Protein AF-A0A1F8H8C0-F1 (afdb_monomer_lite)

pLDDT: mean 94.52, std 5.33, range [65.5, 98.44]

Secondary structure (DSSP, 8-state):
-EEEEEETTEEEEEEEESSEEEEE-TTGGGTHHHHHHS---SSSEEEEEES-SS----EEEPTT--EEEEEEES-EEE--TT-SSPEEEPTT-EEEE---SSPP------

Sequence (110 aa):
MRYRLWTNGKQIGNIIIGDGIVVATPFGSTAYYRSITDSFFEIGIGLAFNNSIEQSDHVVLDDQAIIKLEVTRGPALVYADNQKEYLELKEGQEVTIRQSIKKARWVIVK

InterPro domains:
  IPR016064 NAD kinase/diacylglycerol kinase-like domain superfamily [SSF111331] (6-109)
  IPR017437 ATP-NAD kinase, PpnK-type, C-terminal [G3DSA:2.60.200.30] (1-101)

Structure (mmCIF, N/CA/C/O backbone):
data_AF-A0A1F8H8C0-F1
#
_entry.id   AF-A0A1F8H8C0-F1
#
loop_
_atom_site.group_PDB
_atom_site.id
_atom_site.type_symbol
_atom_site.label_atom_id
_atom_site.label_alt_id
_atom_site.label_comp_id
_atom_site.label_asym_id
_atom_site.label_entity_id
_atom_site.label_seq_id
_atom_site.pdbx_PDB_ins_code
_atom_site.Cartn_x
_atom_site.Cartn_y
_atom_site.Cartn_z
_atom_site.occupancy
_atom_site.B_iso_or_equiv
_atom_site.auth_seq_id
_atom_site.auth_comp_id
_atom_site.auth_asym_id
_atom_site.auth_atom_id
_atom_site.pdbx_PDB_model_num
ATOM 1 N N . MET A 1 1 ? -1.667 5.163 14.509 1.00 93.25 1 MET A N 1
ATOM 2 C CA . MET A 1 1 ? -2.760 5.954 13.888 1.00 93.25 1 MET A CA 1
ATOM 3 C C . MET A 1 1 ? -4.065 5.149 13.854 1.00 93.25 1 MET A C 1
ATOM 5 O O . MET A 1 1 ? -4.049 3.968 14.193 1.00 93.25 1 MET A O 1
ATOM 9 N N . ARG A 1 2 ? -5.190 5.760 13.456 1.00 97.00 2 ARG A N 1
ATOM 10 C CA . ARG A 1 2 ? -6.414 5.031 13.067 1.00 97.00 2 ARG A CA 1
ATOM 11 C C . ARG A 1 2 ? -6.808 5.402 11.647 1.00 97.00 2 ARG A C 1
ATOM 13 O O . ARG A 1 2 ? -6.776 6.588 11.312 1.00 97.00 2 ARG A O 1
ATOM 20 N N . TYR A 1 3 ? -7.189 4.416 10.848 1.00 97.00 3 TYR A N 1
ATOM 21 C CA . TYR A 1 3 ? -7.527 4.628 9.447 1.00 97.00 3 TYR A CA 1
ATOM 22 C C . TYR A 1 3 ? -8.596 3.656 8.954 1.00 97.00 3 TYR A C 1
ATOM 24 O O . TYR A 1 3 ? -8.811 2.591 9.531 1.00 97.00 3 TYR A O 1
ATOM 32 N N . ARG A 1 4 ? -9.262 4.034 7.865 1.00 97.38 4 ARG A N 1
ATOM 33 C CA . ARG A 1 4 ? -10.080 3.132 7.052 1.00 97.38 4 ARG A CA 1
ATOM 34 C C . ARG A 1 4 ? -9.336 2.806 5.767 1.00 97.38 4 ARG A C 1
ATOM 36 O O . ARG A 1 4 ? -8.595 3.643 5.250 1.00 97.38 4 ARG A O 1
ATOM 43 N N . LEU A 1 5 ? -9.544 1.596 5.263 1.00 97.12 5 LEU A N 1
ATOM 44 C CA . LEU A 1 5 ? -8.878 1.091 4.071 1.00 97.12 5 LEU A CA 1
ATOM 45 C C . LEU A 1 5 ? -9.907 0.512 3.105 1.00 97.12 5 LEU A C 1
ATOM 47 O O . LEU A 1 5 ? -10.790 -0.238 3.513 1.00 97.12 5 LEU A O 1
ATOM 51 N N . TRP A 1 6 ? -9.771 0.827 1.821 1.00 97.88 6 TRP A N 1
ATOM 52 C CA . TRP A 1 6 ? -10.573 0.244 0.753 1.00 97.88 6 TRP A CA 1
ATOM 53 C C . TRP A 1 6 ? -9.677 -0.326 -0.332 1.00 97.88 6 TRP A C 1
ATOM 55 O O . TRP A 1 6 ? -8.669 0.281 -0.695 1.00 97.88 6 TRP A O 1
ATOM 65 N N . THR A 1 7 ? -10.101 -1.447 -0.903 1.00 96.94 7 THR A N 1
ATOM 66 C CA . THR A 1 7 ? -9.542 -2.011 -2.130 1.00 96.94 7 THR A CA 1
ATOM 67 C C . THR A 1 7 ? -10.653 -2.144 -3.159 1.00 96.94 7 THR A C 1
ATOM 69 O O . THR A 1 7 ? -11.713 -2.707 -2.885 1.00 96.94 7 THR A O 1
ATOM 72 N N . ASN A 1 8 ? -10.454 -1.561 -4.343 1.00 96.94 8 ASN A N 1
ATOM 73 C CA . ASN A 1 8 ? -11.438 -1.573 -5.434 1.00 96.94 8 ASN A CA 1
ATOM 74 C C . ASN A 1 8 ? -12.847 -1.130 -4.984 1.00 96.94 8 ASN A C 1
ATOM 76 O O . ASN A 1 8 ? -13.857 -1.714 -5.366 1.00 96.94 8 ASN A O 1
ATOM 80 N N . GLY A 1 9 ? -12.909 -0.114 -4.115 1.00 96.44 9 GLY A N 1
ATOM 81 C CA . GLY A 1 9 ? -14.157 0.427 -3.563 1.00 96.44 9 GLY A CA 1
ATOM 82 C C . GLY A 1 9 ? -14.772 -0.376 -2.410 1.00 96.44 9 GLY A C 1
ATOM 83 O O . GLY A 1 9 ? -15.693 0.119 -1.763 1.00 96.44 9 GLY A O 1
ATOM 84 N N . LYS A 1 10 ? -14.259 -1.569 -2.088 1.00 96.44 10 LYS A N 1
ATOM 85 C CA . LYS A 1 10 ? -14.716 -2.374 -0.949 1.00 96.44 10 LYS A CA 1
ATOM 86 C C . LYS A 1 10 ? -13.873 -2.079 0.287 1.00 96.44 10 LYS A C 1
ATOM 88 O O . LYS A 1 10 ? -12.650 -2.159 0.233 1.00 96.44 10 LYS A O 1
ATOM 93 N N . GLN A 1 11 ? -14.522 -1.754 1.402 1.00 95.12 11 GLN A N 1
ATOM 94 C CA . GLN A 1 11 ? -13.819 -1.517 2.662 1.00 95.12 11 GLN A CA 1
ATOM 95 C C . GLN A 1 11 ? -13.248 -2.828 3.215 1.00 95.12 11 GLN A C 1
ATOM 97 O O . GLN A 1 11 ? -13.936 -3.853 3.227 1.00 95.12 11 GLN A O 1
ATOM 102 N N . ILE A 1 12 ? -12.000 -2.786 3.675 1.00 91.88 12 ILE A N 1
ATOM 103 C CA . ILE A 1 12 ? -11.360 -3.873 4.413 1.00 91.88 12 ILE A CA 1
ATOM 104 C C . ILE A 1 12 ? -11.585 -3.622 5.900 1.00 91.88 12 ILE A C 1
ATOM 106 O O . ILE A 1 12 ? -11.095 -2.634 6.443 1.00 91.88 12 ILE A O 1
ATOM 110 N N . GLY A 1 13 ? -12.315 -4.531 6.547 1.00 87.12 13 GLY A N 1
ATOM 111 C CA . GLY A 1 13 ? -12.615 -4.433 7.973 1.00 87.12 13 GLY A CA 1
ATOM 112 C C . GLY A 1 13 ? -13.344 -3.138 8.350 1.00 87.12 13 GLY A C 1
ATOM 113 O O . GLY A 1 13 ? -14.019 -2.505 7.532 1.00 87.12 13 GLY A O 1
ATOM 114 N N . ASN A 1 14 ? -13.216 -2.754 9.619 1.00 91.38 14 ASN A N 1
ATOM 115 C CA . ASN A 1 14 ? -13.773 -1.514 10.156 1.00 91.38 14 ASN A CA 1
ATOM 116 C C . ASN A 1 14 ? -12.693 -0.417 10.203 1.00 91.38 14 ASN A C 1
ATOM 118 O O . ASN A 1 14 ? -12.096 -0.074 9.186 1.00 91.38 14 ASN A O 1
ATOM 122 N N . ILE A 1 15 ? -12.465 0.167 11.379 1.00 95.12 15 ILE A N 1
ATOM 123 C CA . ILE A 1 15 ? -11.370 1.101 11.623 1.00 95.12 15 ILE A CA 1
ATOM 124 C C . ILE A 1 15 ? -10.160 0.283 12.048 1.00 95.12 15 ILE A C 1
ATOM 126 O O . ILE A 1 15 ? -10.198 -0.381 13.081 1.00 95.12 15 ILE A O 1
ATOM 130 N N . ILE A 1 16 ? -9.081 0.385 11.284 1.00 95.44 16 ILE A N 1
ATOM 131 C CA . ILE A 1 16 ? -7.823 -0.291 11.573 1.00 95.44 16 ILE A CA 1
ATOM 132 C C . ILE A 1 16 ? -6.992 0.606 12.488 1.00 95.44 16 ILE A C 1
ATOM 134 O O . ILE A 1 16 ? -6.889 1.821 12.288 1.00 95.44 16 ILE A O 1
ATOM 138 N N . ILE A 1 17 ? -6.402 0.001 13.516 1.00 95.88 17 ILE A N 1
ATOM 139 C CA . ILE A 1 17 ? -5.513 0.668 14.466 1.00 95.88 17 ILE A CA 1
ATOM 140 C C . ILE A 1 17 ? -4.129 0.049 14.317 1.00 95.88 17 ILE A C 1
ATOM 142 O O . ILE A 1 17 ? -3.982 -1.157 14.490 1.00 95.88 17 ILE A O 1
ATOM 146 N N . GLY A 1 18 ? -3.130 0.869 14.003 1.00 94.44 18 GLY A N 1
ATOM 147 C CA . GLY A 1 18 ? -1.748 0.426 13.810 1.00 94.44 18 GLY A CA 1
ATOM 148 C C . GLY A 1 18 ? -0.834 1.559 13.366 1.00 94.44 18 GLY A C 1
ATOM 149 O O . GLY A 1 18 ? -1.254 2.722 13.336 1.00 94.44 18 GLY A O 1
ATOM 150 N N . ASP A 1 19 ? 0.393 1.222 12.987 1.00 95.06 19 ASP A N 1
ATOM 151 C CA . ASP A 1 19 ? 1.396 2.185 12.517 1.00 95.06 19 ASP A CA 1
ATOM 152 C C . ASP A 1 19 ? 1.215 2.568 11.048 1.00 95.06 19 ASP A C 1
ATOM 154 O O . ASP A 1 19 ? 1.757 3.582 10.617 1.00 95.06 19 ASP A O 1
ATOM 158 N N . GLY A 1 20 ? 0.408 1.813 10.294 1.00 95.06 20 GLY A N 1
ATOM 159 C CA . GLY A 1 20 ? -0.032 2.161 8.944 1.00 95.06 20 GLY A CA 1
ATOM 160 C C . GLY A 1 20 ? -0.145 0.964 8.024 1.00 95.06 20 GLY A C 1
ATOM 161 O O . GLY A 1 20 ? -0.405 -0.152 8.472 1.00 95.06 20 GLY A O 1
ATOM 162 N N . ILE A 1 21 ? 0.060 1.218 6.736 1.00 96.75 21 ILE A N 1
ATOM 163 C CA . ILE A 1 21 ? 0.188 0.188 5.709 1.00 96.75 21 ILE A CA 1
ATOM 164 C C . ILE A 1 21 ? 1.494 0.385 4.947 1.00 96.75 21 ILE A C 1
ATOM 166 O O . ILE A 1 21 ? 1.982 1.508 4.812 1.00 96.75 21 ILE A O 1
ATOM 170 N N . VAL A 1 22 ? 2.017 -0.703 4.398 1.00 97.62 22 VAL A N 1
ATOM 171 C CA . VAL A 1 22 ? 3.055 -0.683 3.369 1.00 97.62 22 VAL A CA 1
ATOM 172 C C . VAL A 1 22 ? 2.443 -1.213 2.087 1.00 97.62 22 VAL A C 1
ATOM 174 O O . VAL A 1 22 ? 1.873 -2.303 2.070 1.00 97.62 22 VAL A O 1
ATOM 177 N N . VAL A 1 23 ? 2.567 -0.435 1.014 1.00 97.94 23 VAL A N 1
ATOM 178 C CA . VAL A 1 23 ? 2.191 -0.863 -0.333 1.00 97.94 23 VAL A CA 1
ATOM 179 C C . VAL A 1 23 ? 3.459 -1.027 -1.152 1.00 97.94 23 VAL A C 1
ATOM 181 O O . VAL A 1 23 ? 4.255 -0.096 -1.254 1.00 97.94 23 VAL A O 1
ATOM 184 N N . ALA A 1 24 ? 3.654 -2.210 -1.723 1.00 97.88 24 ALA A N 1
ATOM 185 C CA . ALA A 1 24 ? 4.864 -2.573 -2.440 1.00 97.88 24 ALA A CA 1
ATOM 186 C C . ALA A 1 24 ? 4.569 -2.957 -3.892 1.00 97.88 24 ALA A C 1
ATOM 188 O O . ALA A 1 24 ? 3.521 -3.512 -4.224 1.00 97.88 24 ALA A O 1
ATOM 189 N N . THR A 1 25 ? 5.541 -2.683 -4.759 1.00 97.12 25 THR A N 1
ATOM 190 C CA . THR A 1 25 ? 5.656 -3.311 -6.083 1.00 97.12 25 THR A CA 1
ATOM 191 C C . THR A 1 25 ? 6.382 -4.655 -5.947 1.00 97.12 25 THR A C 1
ATOM 193 O O . THR A 1 25 ? 7.011 -4.874 -4.909 1.00 97.12 25 THR A O 1
ATOM 196 N N . PRO A 1 26 ? 6.403 -5.525 -6.975 1.00 96.94 26 PRO A N 1
ATOM 197 C CA . PRO A 1 26 ? 7.224 -6.738 -6.932 1.00 96.94 26 PRO A CA 1
ATOM 198 C C . PRO A 1 26 ? 8.695 -6.450 -6.605 1.00 96.94 26 PRO A C 1
ATOM 200 O O . PRO A 1 26 ? 9.293 -7.141 -5.788 1.00 96.94 26 PRO A O 1
ATOM 203 N N . PHE A 1 27 ? 9.255 -5.360 -7.145 1.00 95.88 27 PHE A N 1
ATOM 204 C CA . PHE A 1 27 ? 10.614 -4.921 -6.815 1.00 95.88 27 PHE A CA 1
ATOM 205 C C . PHE A 1 27 ? 10.765 -4.497 -5.345 1.00 95.88 27 PHE A C 1
ATOM 207 O O . PHE A 1 27 ? 11.737 -4.859 -4.693 1.00 95.88 27 PHE A O 1
ATOM 214 N N . GLY A 1 28 ? 9.793 -3.758 -4.804 1.00 96.75 28 GLY A N 1
ATOM 215 C CA . GLY A 1 28 ? 9.797 -3.336 -3.398 1.00 96.75 28 GLY A CA 1
ATOM 216 C C . GLY A 1 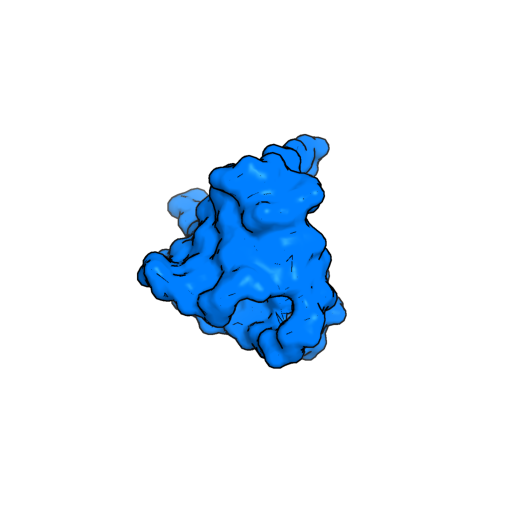28 ? 9.425 -4.447 -2.408 1.00 96.75 28 GLY A C 1
ATOM 217 O O . GLY A 1 28 ? 9.601 -4.272 -1.202 1.00 96.75 28 GLY A O 1
ATOM 218 N N . SER A 1 29 ? 8.916 -5.588 -2.887 1.00 97.75 29 SER A N 1
ATOM 219 C CA . SER A 1 29 ? 8.425 -6.681 -2.039 1.00 97.75 29 SER A CA 1
ATOM 220 C C . SER A 1 29 ? 9.527 -7.292 -1.174 1.00 97.75 29 SER A C 1
ATOM 222 O O . SER A 1 29 ? 9.265 -7.706 -0.052 1.00 97.75 29 SER A O 1
ATOM 224 N N . THR A 1 30 ? 10.780 -7.258 -1.633 1.00 97.12 30 THR A N 1
ATOM 225 C CA . THR A 1 30 ? 11.938 -7.770 -0.889 1.00 97.12 30 THR A CA 1
ATOM 226 C C . THR A 1 30 ? 12.489 -6.793 0.154 1.00 97.12 30 THR A C 1
ATOM 228 O O . THR A 1 30 ? 13.428 -7.148 0.864 1.00 97.12 30 THR A O 1
ATOM 231 N N . ALA A 1 31 ? 11.957 -5.568 0.226 1.00 96.25 31 ALA A N 1
ATOM 232 C CA . ALA A 1 31 ? 12.389 -4.521 1.150 1.00 96.25 31 ALA A CA 1
ATOM 233 C C . ALA A 1 31 ? 11.511 -4.503 2.418 1.00 96.25 31 ALA A C 1
ATOM 235 O O . ALA A 1 31 ? 11.315 -5.536 3.056 1.00 96.25 31 ALA A O 1
ATOM 236 N N . TYR A 1 32 ? 10.972 -3.341 2.804 1.00 96.56 32 TYR A N 1
ATOM 237 C CA . TYR A 1 32 ? 10.227 -3.187 4.060 1.00 96.56 32 TYR A CA 1
ATOM 238 C C . TYR A 1 32 ? 8.971 -4.074 4.132 1.00 96.56 32 TYR A C 1
ATOM 240 O O . TYR A 1 32 ? 8.620 -4.578 5.197 1.00 96.56 32 TYR A O 1
ATOM 248 N N . TYR A 1 33 ? 8.353 -4.368 2.986 1.00 97.38 33 TYR A N 1
ATOM 249 C CA . TYR A 1 33 ? 7.267 -5.344 2.896 1.00 97.38 33 TYR A CA 1
ATOM 250 C C . TYR A 1 33 ? 7.667 -6.714 3.465 1.00 97.38 33 TYR A C 1
ATOM 252 O O . TYR A 1 33 ? 6.957 -7.260 4.309 1.00 97.38 33 TYR A O 1
ATOM 260 N N . ARG A 1 34 ? 8.837 -7.238 3.083 1.00 97.00 34 ARG A N 1
ATOM 261 C CA . ARG A 1 34 ? 9.345 -8.517 3.589 1.00 97.00 34 ARG A CA 1
ATOM 262 C C . ARG A 1 34 ? 9.597 -8.489 5.091 1.00 97.00 34 ARG A C 1
ATOM 264 O O . ARG A 1 34 ? 9.333 -9.477 5.753 1.00 97.00 34 ARG A O 1
ATOM 271 N N . SER A 1 35 ? 10.055 -7.372 5.658 1.00 95.88 35 SER A N 1
ATOM 272 C CA . SER A 1 35 ? 10.249 -7.302 7.117 1.00 95.88 35 SER A CA 1
ATOM 273 C C . SER A 1 35 ? 8.949 -7.353 7.924 1.00 95.88 35 SER A C 1
ATOM 275 O O . SER A 1 35 ? 8.993 -7.709 9.095 1.00 95.88 35 SER A O 1
ATOM 277 N N . ILE A 1 36 ? 7.811 -7.005 7.314 1.00 94.94 36 ILE A N 1
ATOM 278 C CA . ILE A 1 36 ? 6.491 -7.085 7.958 1.00 94.94 36 ILE A CA 1
ATOM 279 C C . ILE A 1 36 ? 5.863 -8.466 7.738 1.00 94.94 36 ILE A C 1
ATOM 281 O O . ILE A 1 36 ? 5.194 -8.988 8.622 1.00 94.94 36 ILE A O 1
ATOM 285 N N . THR A 1 37 ? 6.059 -9.044 6.553 1.00 95.12 37 THR A N 1
ATOM 286 C CA . THR A 1 37 ? 5.297 -10.215 6.079 1.00 95.12 37 THR A CA 1
ATOM 287 C C . THR A 1 37 ? 6.086 -11.520 6.062 1.00 95.12 37 THR A C 1
ATOM 289 O O . THR A 1 37 ? 5.497 -12.578 5.878 1.00 95.12 37 THR A O 1
ATOM 292 N N . ASP A 1 38 ? 7.413 -11.442 6.180 1.00 95.12 38 ASP A N 1
ATOM 293 C CA . ASP A 1 38 ? 8.372 -12.517 5.887 1.00 95.12 38 ASP A CA 1
ATOM 294 C C . ASP A 1 38 ? 8.202 -13.147 4.486 1.00 95.12 38 ASP A C 1
ATOM 296 O O . ASP A 1 38 ? 8.626 -14.268 4.214 1.00 95.12 38 ASP A O 1
ATOM 300 N N . SER A 1 39 ? 7.585 -12.405 3.561 1.00 95.12 39 SER A N 1
ATOM 301 C CA . SER A 1 39 ? 7.181 -12.880 2.239 1.00 95.12 39 SER A CA 1
ATOM 302 C C . SER A 1 39 ? 7.571 -11.890 1.136 1.00 95.12 39 SER A C 1
ATOM 304 O O . SER A 1 39 ? 7.937 -10.739 1.389 1.00 95.12 39 SER A O 1
ATOM 306 N N . PHE A 1 40 ? 7.520 -12.352 -0.112 1.00 97.25 40 PHE A N 1
ATOM 307 C CA . PHE A 1 40 ? 7.702 -11.548 -1.319 1.00 97.25 40 PHE A CA 1
ATOM 308 C C . PHE A 1 40 ? 6.789 -12.068 -2.437 1.00 97.25 40 PHE A C 1
ATOM 310 O O . PHE A 1 40 ? 6.248 -13.169 -2.350 1.00 97.25 40 PHE A O 1
ATOM 317 N N . PHE A 1 41 ? 6.609 -11.278 -3.496 1.00 97.56 41 PHE A N 1
ATOM 318 C CA . PHE A 1 41 ? 5.737 -11.639 -4.616 1.00 97.56 41 PHE A CA 1
ATOM 319 C C . PHE A 1 41 ? 6.286 -11.116 -5.945 1.00 97.56 41 PHE A C 1
ATOM 321 O O . PHE A 1 41 ? 7.019 -10.128 -5.991 1.00 97.56 41 PHE A O 1
ATOM 328 N N . GLU A 1 42 ? 5.904 -11.774 -7.041 1.00 97.06 42 GLU A N 1
ATOM 329 C CA . GLU A 1 42 ? 6.417 -11.470 -8.385 1.00 97.06 42 GLU A CA 1
ATOM 330 C C . GLU A 1 42 ? 5.416 -10.705 -9.266 1.00 97.06 42 GLU A C 1
ATOM 332 O O . GLU A 1 42 ? 5.820 -10.006 -10.196 1.00 97.06 42 GLU A O 1
ATOM 337 N N . ILE A 1 43 ? 4.113 -10.799 -8.977 1.00 96.00 43 ILE A N 1
ATOM 338 C CA . ILE A 1 43 ? 3.032 -10.199 -9.775 1.00 96.00 43 ILE A CA 1
ATOM 339 C C . ILE A 1 43 ? 2.026 -9.516 -8.843 1.00 96.00 43 ILE A C 1
ATOM 341 O O . ILE A 1 43 ? 1.712 -10.047 -7.780 1.00 96.00 43 ILE A O 1
ATOM 345 N N . GLY A 1 44 ? 1.510 -8.355 -9.258 1.00 96.50 44 GLY A N 1
ATOM 346 C CA . GLY A 1 44 ? 0.471 -7.615 -8.538 1.00 96.50 44 GLY A CA 1
ATOM 347 C C . GLY A 1 44 ? 0.998 -6.460 -7.685 1.00 96.50 44 GLY A C 1
ATOM 348 O O . GLY A 1 44 ? 2.082 -5.922 -7.933 1.00 96.50 44 GLY A O 1
ATOM 349 N N . ILE A 1 45 ? 0.203 -6.063 -6.690 1.00 97.81 45 ILE A N 1
ATOM 350 C CA . ILE A 1 45 ? 0.525 -5.027 -5.699 1.00 97.81 45 ILE A CA 1
ATOM 351 C C . ILE A 1 45 ? 0.398 -5.632 -4.301 1.00 97.81 45 ILE A C 1
ATOM 353 O O . ILE A 1 45 ? -0.671 -6.098 -3.912 1.00 97.81 45 ILE A O 1
ATOM 357 N N . GLY A 1 46 ? 1.478 -5.597 -3.526 1.00 97.62 46 GLY A N 1
ATOM 358 C CA . GLY A 1 46 ? 1.481 -6.084 -2.150 1.00 97.62 46 GLY A CA 1
ATOM 359 C C . GLY A 1 46 ? 0.961 -5.022 -1.193 1.00 97.62 46 GLY A C 1
ATOM 360 O O . GLY A 1 46 ? 1.407 -3.881 -1.245 1.00 97.62 46 GLY A O 1
ATOM 361 N N . LEU A 1 47 ? 0.059 -5.405 -0.296 1.00 97.31 47 LEU A N 1
ATOM 362 C CA . LEU A 1 47 ? -0.467 -4.599 0.800 1.00 97.31 47 LEU A CA 1
ATOM 363 C C . LEU A 1 47 ? -0.178 -5.321 2.122 1.00 97.31 47 LEU A C 1
ATOM 365 O O . LEU A 1 47 ? -0.642 -6.439 2.329 1.00 97.31 47 LEU A O 1
ATOM 369 N N . ALA A 1 48 ? 0.579 -4.687 3.010 1.00 96.81 48 ALA A N 1
ATOM 370 C CA . ALA A 1 48 ? 0.898 -5.205 4.337 1.00 96.81 48 ALA A CA 1
ATOM 371 C C . ALA A 1 48 ? 0.457 -4.220 5.424 1.00 96.81 48 ALA A C 1
ATOM 373 O O . ALA A 1 48 ? 0.580 -3.005 5.256 1.00 96.81 48 ALA A O 1
ATOM 374 N N . PHE A 1 49 ? -0.031 -4.743 6.547 1.00 95.62 49 PHE A N 1
ATOM 375 C CA . PHE A 1 49 ? -0.445 -3.947 7.700 1.00 95.62 49 PHE A CA 1
ATOM 376 C C . PHE A 1 49 ? 0.738 -3.775 8.651 1.00 95.62 49 PHE A C 1
ATOM 378 O O . PHE A 1 49 ? 1.284 -4.749 9.159 1.00 95.62 49 PHE A O 1
ATOM 385 N N . ASN A 1 50 ? 1.159 -2.532 8.881 1.00 95.31 50 ASN A N 1
ATOM 386 C CA . ASN A 1 50 ? 2.303 -2.241 9.737 1.00 95.31 50 ASN A CA 1
ATOM 387 C C . ASN A 1 50 ? 1.848 -2.121 11.198 1.00 95.31 50 ASN A C 1
ATOM 389 O O . ASN A 1 50 ? 1.123 -1.179 11.535 1.00 95.31 50 ASN A O 1
ATOM 393 N N . ASN A 1 51 ? 2.257 -3.077 12.040 1.00 93.88 51 ASN A N 1
ATOM 394 C CA . ASN A 1 51 ? 1.949 -3.140 13.475 1.00 93.88 51 ASN A CA 1
ATOM 395 C C . ASN A 1 51 ? 0.462 -2.888 13.794 1.00 93.88 51 ASN A C 1
ATOM 397 O O . ASN A 1 51 ? 0.126 -2.094 14.677 1.00 93.88 51 ASN A O 1
ATOM 401 N N . SER A 1 52 ? -0.453 -3.510 13.043 1.00 92.88 52 SER A N 1
ATOM 402 C CA . SER A 1 52 ? -1.881 -3.432 13.353 1.00 92.88 52 SER A CA 1
ATOM 403 C C . SER A 1 52 ? -2.221 -4.245 14.604 1.00 92.88 52 SER A C 1
ATOM 405 O O . SER A 1 52 ? -1.691 -5.331 14.813 1.00 92.88 52 SER A O 1
ATOM 407 N N . ILE A 1 53 ? -3.130 -3.721 15.435 1.00 91.06 53 ILE A N 1
ATOM 408 C CA . ILE A 1 53 ? -3.637 -4.426 16.627 1.00 91.06 53 ILE A CA 1
ATOM 409 C C . ILE A 1 53 ? -4.391 -5.692 16.212 1.00 91.06 53 ILE A C 1
ATOM 411 O O . ILE A 1 53 ? -4.254 -6.740 16.836 1.00 91.06 53 ILE A O 1
ATOM 415 N N . GLU A 1 54 ? -5.201 -5.589 15.160 1.00 82.81 54 GLU A N 1
ATOM 416 C CA . GLU A 1 54 ? -5.838 -6.753 14.559 1.00 82.81 54 GLU A CA 1
ATOM 417 C C . GLU A 1 54 ? -4.792 -7.518 13.749 1.00 82.81 54 GLU A C 1
ATOM 419 O O . GLU A 1 54 ? -4.107 -6.935 12.902 1.00 82.81 54 GLU A O 1
ATOM 424 N N . GLN A 1 55 ? -4.674 -8.820 14.010 1.00 65.50 55 GLN A N 1
ATOM 425 C CA . GLN A 1 55 ? -3.779 -9.705 13.275 1.00 65.50 55 GLN A CA 1
ATOM 426 C C . GLN A 1 55 ? -4.369 -9.923 11.876 1.00 65.50 55 GLN A C 1
ATOM 428 O O . GLN A 1 55 ? -5.192 -10.807 11.654 1.00 65.50 55 GLN A O 1
ATOM 433 N N . SER A 1 56 ? -4.014 -9.034 10.954 1.00 70.62 56 SER A N 1
ATOM 434 C CA . SER A 1 56 ? -4.381 -9.120 9.545 1.00 70.62 56 SER A CA 1
ATOM 435 C C . SER A 1 56 ? -3.154 -9.563 8.771 1.00 70.62 56 SER A C 1
ATOM 437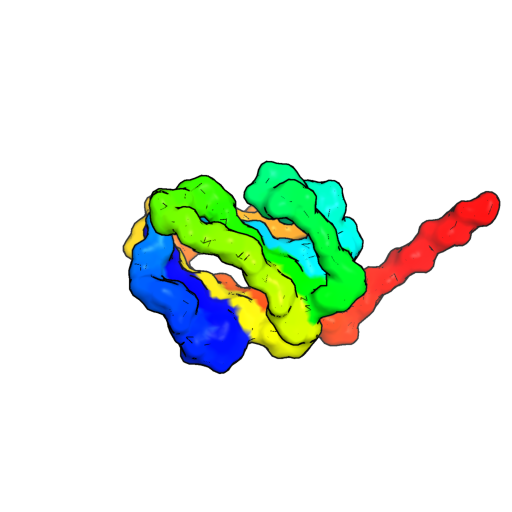 O O . SER A 1 56 ? -2.108 -8.919 8.855 1.00 70.62 56 SER A O 1
ATOM 439 N N . ASP A 1 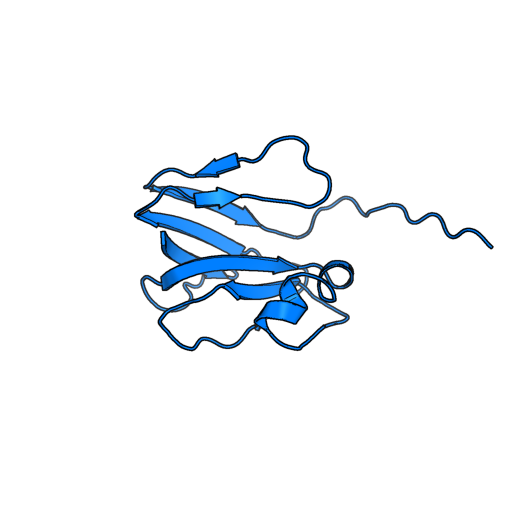57 ? -3.279 -10.666 8.040 1.00 78.75 57 ASP A N 1
ATOM 440 C CA . ASP A 1 57 ? -2.223 -11.089 7.129 1.00 78.75 57 ASP A CA 1
ATOM 441 C C . ASP A 1 57 ? -2.080 -10.083 5.972 1.00 78.75 57 ASP A C 1
ATOM 443 O O . ASP A 1 57 ? -2.943 -9.230 5.731 1.00 78.75 57 ASP A O 1
ATOM 447 N N . HIS A 1 58 ? -0.970 -10.169 5.254 1.00 92.69 58 HIS A N 1
ATOM 448 C CA . HIS A 1 58 ? -0.746 -9.403 4.041 1.00 92.69 58 HIS A CA 1
ATOM 449 C C . HIS A 1 58 ? -1.615 -9.893 2.884 1.00 92.69 58 HIS A C 1
ATOM 451 O O . HIS A 1 58 ? -2.079 -11.030 2.845 1.00 92.69 58 HIS A O 1
ATOM 457 N N . VAL A 1 59 ? -1.822 -9.019 1.902 1.00 94.62 59 VAL A N 1
ATOM 458 C CA . VAL A 1 59 ? -2.603 -9.322 0.702 1.00 94.62 59 VAL A CA 1
ATOM 459 C C . VAL A 1 59 ? -1.788 -8.964 -0.532 1.00 94.62 59 VAL A C 1
ATOM 461 O O . VAL A 1 59 ? -1.166 -7.904 -0.586 1.00 94.62 59 VAL A O 1
ATOM 464 N N . VAL A 1 60 ? -1.815 -9.830 -1.544 1.00 97.19 60 VAL A N 1
ATOM 465 C CA . VAL A 1 60 ? -1.337 -9.509 -2.893 1.00 97.19 60 VAL A CA 1
ATOM 466 C C . VAL A 1 60 ? -2.559 -9.268 -3.772 1.00 97.19 60 VAL A C 1
ATOM 468 O O . VAL A 1 60 ? -3.409 -10.142 -3.933 1.00 97.19 60 VAL A O 1
ATOM 471 N N . LEU A 1 61 ? -2.680 -8.045 -4.276 1.00 96.94 61 LEU A N 1
ATOM 472 C CA . LEU A 1 61 ? -3.791 -7.581 -5.098 1.00 96.94 61 LEU A CA 1
ATOM 473 C C . LEU A 1 61 ? -3.420 -7.628 -6.583 1.00 96.94 61 LEU A C 1
ATOM 475 O O . LEU A 1 61 ? -2.242 -7.620 -6.942 1.00 96.94 61 LEU A O 1
ATOM 479 N N . ASP A 1 62 ? -4.442 -7.611 -7.437 1.00 96.56 62 ASP A N 1
ATOM 480 C CA . ASP A 1 62 ? -4.284 -7.413 -8.880 1.00 96.56 62 ASP A CA 1
ATOM 481 C C . ASP A 1 62 ? -3.526 -6.109 -9.197 1.00 96.56 62 ASP A C 1
ATOM 483 O O . ASP A 1 62 ? -3.572 -5.143 -8.429 1.00 96.56 62 ASP A O 1
ATOM 487 N N . ASP A 1 63 ? -2.819 -6.064 -10.326 1.00 94.31 63 ASP A N 1
ATOM 488 C CA . ASP A 1 63 ? -1.980 -4.916 -10.669 1.00 94.31 63 ASP A CA 1
ATOM 489 C C . ASP A 1 63 ? -2.780 -3.644 -11.007 1.00 94.31 63 ASP A C 1
ATOM 491 O O . ASP A 1 63 ? -2.248 -2.540 -10.879 1.00 94.31 63 ASP A O 1
ATOM 495 N N . GLN A 1 64 ? -4.070 -3.774 -11.333 1.00 95.69 64 GLN A N 1
ATOM 496 C CA . GLN A 1 64 ? -4.998 -2.656 -11.517 1.00 95.69 64 GLN A CA 1
ATOM 497 C C . GLN A 1 64 ? -5.721 -2.252 -10.228 1.00 95.69 64 GLN A C 1
ATOM 499 O O . GLN A 1 64 ? -6.604 -1.389 -10.261 1.00 95.69 64 GLN A O 1
ATOM 504 N N . ALA A 1 65 ? -5.375 -2.850 -9.084 1.00 97.19 65 ALA A N 1
ATOM 505 C CA . ALA A 1 65 ? -6.048 -2.549 -7.833 1.00 97.19 65 ALA A CA 1
ATOM 506 C C . ALA A 1 65 ? -5.881 -1.079 -7.419 1.00 97.19 65 ALA A C 1
ATOM 508 O O . ALA A 1 65 ? -4.801 -0.485 -7.494 1.00 97.19 65 ALA A O 1
ATOM 509 N N . ILE A 1 66 ? -6.978 -0.506 -6.926 1.00 98.25 66 ILE A N 1
ATOM 510 C CA . ILE A 1 66 ? -7.015 0.829 -6.331 1.00 98.25 66 ILE A CA 1
ATOM 511 C C . ILE A 1 66 ? -7.108 0.665 -4.822 1.00 98.25 66 ILE A C 1
ATOM 513 O O . ILE A 1 66 ? -8.106 0.155 -4.306 1.00 98.25 66 ILE A O 1
ATOM 517 N N . ILE A 1 67 ? -6.078 1.125 -4.122 1.00 98.38 67 ILE A N 1
ATOM 518 C CA . ILE A 1 67 ? -6.007 1.129 -2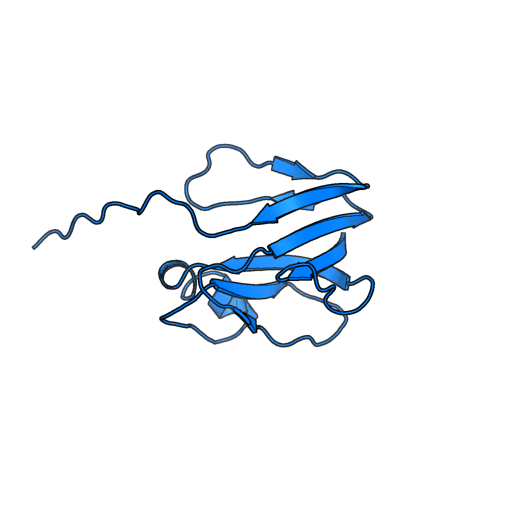.664 1.00 98.38 67 ILE A CA 1
ATOM 519 C C . ILE A 1 67 ? -6.282 2.554 -2.197 1.00 98.38 67 ILE A C 1
ATOM 521 O O . ILE A 1 67 ? -5.597 3.488 -2.612 1.00 98.38 67 ILE A O 1
ATOM 525 N N . LYS A 1 68 ? -7.275 2.734 -1.331 1.00 98.44 68 LYS A N 1
ATOM 526 C CA . LYS A 1 68 ? -7.590 4.029 -0.722 1.00 98.44 68 LYS A CA 1
ATOM 527 C C . LYS A 1 68 ? -7.463 3.931 0.785 1.00 98.44 68 LYS A C 1
ATOM 529 O O . LYS A 1 68 ? -8.014 3.005 1.371 1.00 98.44 68 LYS A O 1
ATOM 534 N N . LEU A 1 69 ? -6.789 4.893 1.402 1.00 97.69 69 LEU A N 1
ATOM 535 C CA . LEU A 1 69 ? -6.677 5.016 2.851 1.00 97.69 69 LEU A CA 1
ATOM 536 C C . LEU A 1 69 ? -7.203 6.381 3.287 1.00 97.69 69 LEU A C 1
ATOM 538 O O . LEU A 1 69 ? -6.845 7.391 2.690 1.00 97.69 69 LEU A O 1
ATOM 542 N N . GLU A 1 70 ? -8.015 6.406 4.340 1.00 98.06 70 GLU A N 1
ATOM 543 C CA . GLU A 1 70 ? -8.483 7.628 5.005 1.00 98.06 70 GLU A CA 1
ATOM 544 C C . GLU A 1 70 ? -7.969 7.652 6.445 1.00 98.06 70 GLU A C 1
ATOM 546 O O . GLU A 1 70 ? -8.179 6.695 7.197 1.00 98.06 70 GLU A O 1
ATOM 551 N N . VAL A 1 71 ? -7.335 8.750 6.855 1.00 98.06 71 VAL A N 1
ATOM 552 C CA . VAL A 1 71 ? -6.877 8.931 8.237 1.00 98.06 71 VAL A CA 1
ATOM 553 C C . VAL A 1 71 ? -8.053 9.359 9.108 1.00 98.06 71 VAL A C 1
ATOM 555 O O . VAL A 1 71 ? -8.519 10.490 9.029 1.00 98.06 71 VAL A O 1
ATOM 558 N N . THR A 1 72 ? -8.507 8.484 10.002 1.00 97.69 72 THR A N 1
ATOM 559 C CA . THR A 1 72 ? -9.585 8.811 10.951 1.00 97.69 72 THR A CA 1
ATOM 560 C C . THR A 1 72 ? -9.057 9.359 12.277 1.00 97.69 72 THR A C 1
ATOM 562 O O . THR A 1 72 ? -9.811 9.964 13.029 1.00 97.69 72 THR A O 1
ATOM 565 N N . ARG A 1 73 ? -7.785 9.092 12.609 1.00 97.25 73 ARG A N 1
ATOM 566 C CA . ARG A 1 73 ? -7.071 9.686 13.752 1.00 97.25 73 ARG A CA 1
ATOM 567 C C . ARG A 1 73 ? -5.569 9.712 13.473 1.00 97.25 73 ARG A C 1
ATOM 569 O O . ARG A 1 73 ? -4.970 8.644 13.303 1.00 97.25 73 ARG A O 1
ATOM 576 N N . GLY A 1 74 ? -4.987 10.904 13.426 1.00 90.06 74 GLY A N 1
ATOM 577 C CA . GLY A 1 74 ? -3.690 11.171 12.797 1.00 90.06 74 GLY A CA 1
ATOM 578 C C . GLY A 1 74 ? -2.679 11.907 13.688 1.00 90.06 74 GLY A C 1
ATOM 579 O O . GLY A 1 74 ? -2.860 11.932 14.909 1.00 90.06 74 GLY A O 1
ATOM 580 N N . PRO A 1 75 ? -1.620 12.491 13.082 1.00 94.75 75 PRO A N 1
ATOM 581 C CA . PRO A 1 75 ? -1.335 12.526 11.635 1.00 94.75 75 PRO A CA 1
ATOM 582 C C . PRO A 1 75 ? -0.768 11.201 11.091 1.00 94.75 75 PRO A C 1
ATOM 584 O O . PRO A 1 75 ? -0.358 10.326 11.856 1.00 94.75 75 PRO A O 1
ATOM 587 N N . ALA A 1 76 ? -0.747 11.059 9.764 1.00 96.75 76 ALA A N 1
ATOM 588 C CA . ALA A 1 76 ? -0.011 10.007 9.066 1.00 96.75 76 ALA A CA 1
ATOM 589 C C . ALA A 1 76 ? 0.992 10.627 8.087 1.00 96.75 76 ALA A C 1
ATOM 591 O O . ALA A 1 76 ? 0.704 11.638 7.454 1.00 96.75 76 ALA A O 1
ATOM 592 N N . LEU A 1 77 ? 2.162 10.010 7.951 1.00 96.94 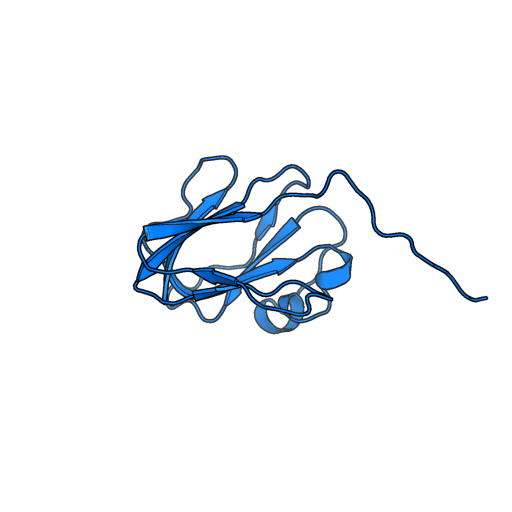77 LEU A N 1
ATOM 593 C CA . LEU A 1 77 ? 3.194 10.440 7.012 1.00 96.94 77 LEU A CA 1
ATOM 594 C C . LEU A 1 77 ? 3.279 9.428 5.872 1.00 96.94 77 LEU A C 1
ATOM 596 O O . LEU A 1 77 ? 3.373 8.224 6.112 1.00 96.94 77 LEU A O 1
ATOM 600 N N . VAL A 1 78 ? 3.231 9.912 4.635 1.00 96.88 78 VAL A N 1
ATOM 601 C CA . VAL A 1 78 ? 3.294 9.080 3.433 1.00 96.88 78 VAL A CA 1
ATOM 602 C C . VAL A 1 78 ? 4.692 9.153 2.845 1.00 96.88 78 VAL A C 1
ATOM 604 O O . VAL A 1 78 ? 5.197 10.236 2.519 1.00 96.88 78 VAL A O 1
ATOM 607 N N . TYR A 1 79 ? 5.284 7.970 2.678 1.00 96.62 79 TYR A N 1
ATOM 608 C CA . TYR A 1 79 ? 6.577 7.797 2.040 1.00 96.62 79 TYR A CA 1
ATOM 609 C C . TYR A 1 79 ? 6.499 6.954 0.771 1.00 96.62 79 TYR A C 1
ATOM 611 O O . TYR A 1 79 ? 5.794 5.949 0.727 1.00 96.62 79 TYR A O 1
ATOM 619 N N . ALA A 1 80 ? 7.241 7.374 -0.250 1.00 95.38 80 ALA A N 1
ATOM 620 C CA . ALA A 1 80 ? 7.483 6.645 -1.485 1.00 95.38 80 ALA A CA 1
ATOM 621 C C . ALA A 1 80 ? 8.983 6.650 -1.810 1.00 95.38 80 ALA A C 1
ATOM 623 O O . ALA A 1 80 ? 9.699 7.607 -1.502 1.00 95.38 80 ALA A O 1
ATOM 624 N N . ASP A 1 81 ? 9.461 5.587 -2.453 1.00 93.00 81 ASP A N 1
ATOM 625 C CA . ASP A 1 81 ? 10.871 5.465 -2.819 1.00 93.00 81 ASP A CA 1
ATOM 626 C C . ASP A 1 81 ? 11.325 6.626 -3.715 1.00 93.00 81 ASP A C 1
ATOM 628 O O . ASP A 1 81 ? 10.622 7.044 -4.638 1.00 93.00 81 ASP A O 1
ATOM 632 N N . ASN A 1 82 ? 12.541 7.120 -3.467 1.00 88.44 82 ASN A N 1
ATOM 633 C CA . ASN A 1 82 ? 13.168 8.229 -4.199 1.00 88.44 82 ASN A CA 1
ATOM 634 C C . ASN A 1 82 ? 12.412 9.571 -4.143 1.00 88.44 82 ASN A C 1
ATOM 636 O O . ASN A 1 82 ? 12.659 10.449 -4.974 1.00 88.44 82 ASN A O 1
ATOM 640 N N . GLN A 1 83 ? 11.522 9.772 -3.169 1.00 91.50 83 GLN A N 1
ATOM 641 C CA . GLN A 1 83 ? 10.939 11.088 -2.916 1.00 91.50 83 GLN A CA 1
ATOM 642 C C . GLN A 1 83 ? 11.878 11.951 -2.053 1.00 91.50 83 GLN A C 1
ATOM 644 O O . GLN A 1 83 ? 12.516 11.455 -1.126 1.00 91.50 83 GLN A O 1
ATOM 649 N N . LYS A 1 84 ? 11.949 13.258 -2.331 1.00 90.69 84 LYS A N 1
ATOM 650 C CA . LYS A 1 84 ? 12.711 14.208 -1.495 1.00 90.69 84 LYS A CA 1
ATOM 651 C C . LYS A 1 84 ? 11.956 14.626 -0.238 1.00 90.69 84 LYS A C 1
ATOM 653 O O . LYS A 1 84 ? 12.560 14.807 0.811 1.00 90.69 84 LYS A O 1
ATOM 658 N N . GLU A 1 85 ? 10.649 14.795 -0.373 1.00 94.75 85 GLU A N 1
ATOM 659 C CA . GLU A 1 85 ? 9.759 15.280 0.676 1.00 94.75 85 GLU A CA 1
ATOM 660 C C . GLU A 1 85 ? 8.664 14.248 0.914 1.00 94.75 85 GLU A C 1
ATOM 662 O O . GLU A 1 85 ? 8.269 13.530 -0.005 1.00 94.75 85 GLU A O 1
ATOM 667 N N . TYR A 1 86 ? 8.196 14.166 2.154 1.00 94.88 86 TYR A N 1
ATOM 668 C CA . TYR A 1 86 ? 7.050 13.348 2.520 1.00 94.88 86 TYR A CA 1
ATOM 669 C C . TYR A 1 86 ? 5.764 14.162 2.461 1.00 94.88 86 TYR A C 1
ATOM 671 O O . TYR A 1 86 ? 5.780 15.389 2.548 1.00 94.88 86 TYR A O 1
ATOM 679 N N . LEU A 1 87 ? 4.640 13.461 2.340 1.00 95.69 87 LEU A N 1
ATOM 680 C CA . LEU A 1 87 ? 3.322 14.073 2.452 1.00 95.69 87 LEU A CA 1
ATOM 681 C C . LEU A 1 87 ? 2.774 13.807 3.854 1.00 95.69 87 LEU A C 1
ATOM 683 O O . LEU A 1 87 ? 2.795 12.670 4.321 1.00 95.69 87 LEU A O 1
ATOM 687 N N . GLU A 1 88 ? 2.272 14.840 4.522 1.00 97.12 88 GLU A N 1
ATOM 688 C CA . GLU A 1 88 ? 1.524 14.693 5.772 1.00 97.12 88 GLU A CA 1
ATOM 689 C C . GLU A 1 88 ? 0.022 14.612 5.463 1.00 97.12 88 GLU A C 1
ATOM 691 O O . GLU A 1 88 ? -0.539 15.504 4.826 1.00 97.12 88 GLU A O 1
ATOM 696 N N . LEU A 1 89 ? -0.629 13.546 5.930 1.00 97.25 89 LEU A N 1
ATOM 697 C CA . LEU A 1 89 ? -2.079 13.378 5.920 1.00 97.25 89 LEU A CA 1
ATOM 698 C C . LEU A 1 89 ? -2.646 13.689 7.305 1.00 97.25 89 LEU A C 1
ATOM 700 O O . LEU A 1 89 ? -2.332 13.032 8.304 1.00 97.25 89 LEU A O 1
ATOM 704 N N . LYS A 1 90 ? -3.529 14.681 7.344 1.00 97.44 90 LYS A N 1
ATOM 705 C CA . LYS A 1 90 ? -4.300 15.075 8.522 1.00 97.44 90 LYS A CA 1
ATOM 706 C C . LYS A 1 90 ? -5.581 14.256 8.631 1.00 97.44 90 LYS A C 1
ATOM 708 O O . LYS A 1 90 ? -5.979 13.546 7.711 1.00 97.44 90 LYS A O 1
ATOM 713 N N . GLU A 1 91 ? -6.235 14.361 9.779 1.00 98.00 91 GLU A N 1
ATOM 714 C CA . GLU A 1 91 ? -7.519 13.702 10.015 1.00 98.00 91 GLU A CA 1
ATOM 715 C C . GLU A 1 91 ? -8.562 14.105 8.961 1.00 98.00 91 GLU A C 1
ATOM 717 O O . GLU A 1 91 ? -8.664 15.273 8.583 1.00 98.00 91 GLU A O 1
ATOM 722 N N . GLY A 1 92 ? -9.306 13.117 8.464 1.00 97.50 92 GLY A N 1
ATOM 723 C CA . GLY A 1 92 ? -10.278 13.250 7.379 1.00 97.50 92 GLY A CA 1
ATOM 724 C C . GLY A 1 92 ? -9.672 13.302 5.973 1.00 97.50 92 GLY A C 1
ATOM 725 O O . GLY A 1 92 ? -10.423 13.309 5.001 1.00 97.50 92 GLY A O 1
ATOM 726 N N . GLN A 1 93 ? -8.342 13.341 5.831 1.00 98.06 93 GLN A N 1
ATOM 727 C CA . GLN A 1 93 ? -7.699 13.302 4.519 1.00 98.06 93 GLN A CA 1
ATOM 728 C C . GLN A 1 93 ? -7.490 11.872 4.028 1.00 98.06 93 GLN A C 1
ATOM 730 O O . GLN A 1 93 ? -7.320 10.926 4.803 1.00 98.06 93 GLN A O 1
ATOM 735 N N . GLU A 1 94 ? -7.467 11.748 2.704 1.00 97.25 94 GLU A N 1
ATOM 736 C CA . GLU A 1 94 ? -7.338 10.480 2.004 1.00 97.25 94 GLU A CA 1
ATOM 737 C C . GLU A 1 94 ? -6.092 10.447 1.117 1.00 97.25 94 GLU A C 1
ATOM 739 O O . GLU A 1 94 ? -5.648 11.464 0.582 1.00 97.25 94 GLU A O 1
ATOM 744 N N . VAL A 1 95 ? -5.572 9.241 0.901 1.00 97.69 95 VAL A N 1
ATOM 745 C CA . VAL A 1 95 ? -4.578 8.941 -0.129 1.00 97.69 95 VAL A CA 1
ATOM 746 C C . VAL A 1 95 ? -5.056 7.771 -0.974 1.00 97.69 95 VAL A C 1
ATOM 748 O O . VAL A 1 95 ? -5.653 6.818 -0.474 1.00 97.69 95 VAL A O 1
ATOM 751 N N . THR A 1 96 ? -4.795 7.854 -2.276 1.00 98.19 96 THR A N 1
ATOM 752 C CA . THR A 1 96 ? -5.081 6.783 -3.232 1.00 98.19 96 THR A CA 1
ATOM 753 C C . THR A 1 96 ? -3.784 6.297 -3.858 1.00 98.19 96 THR A C 1
ATOM 755 O O . THR A 1 96 ? -3.000 7.091 -4.373 1.00 98.19 96 THR A O 1
ATOM 758 N N . ILE A 1 97 ? -3.585 4.984 -3.838 1.00 97.88 97 ILE A N 1
ATOM 759 C CA . ILE A 1 97 ? -2.412 4.288 -4.353 1.00 97.88 97 ILE A CA 1
ATOM 760 C C . ILE A 1 97 ? -2.890 3.324 -5.440 1.00 97.88 97 ILE A C 1
ATOM 762 O O . ILE A 1 97 ? -3.848 2.575 -5.251 1.00 97.88 97 ILE A O 1
ATOM 766 N N . ARG A 1 98 ? -2.244 3.382 -6.604 1.00 97.19 98 ARG A N 1
ATOM 767 C CA . ARG A 1 98 ? -2.549 2.562 -7.784 1.00 97.19 98 ARG A CA 1
ATOM 768 C C . ARG A 1 98 ? -1.316 2.451 -8.670 1.00 97.19 98 ARG A C 1
ATOM 770 O O . ARG A 1 98 ? -0.408 3.279 -8.566 1.00 97.19 98 ARG A O 1
ATOM 777 N N . GLN A 1 99 ? -1.304 1.475 -9.570 1.00 94.94 99 GLN A N 1
ATOM 778 C CA . GLN A 1 99 ? -0.233 1.341 -10.551 1.00 94.94 99 GLN A CA 1
ATOM 779 C C . GLN A 1 99 ? -0.116 2.606 -11.420 1.00 94.94 99 GLN A C 1
ATOM 781 O O . GLN A 1 99 ? -1.105 3.207 -11.852 1.00 94.94 99 GLN A O 1
ATOM 786 N N . SER A 1 100 ? 1.125 3.034 -11.653 1.00 94.44 100 SER A N 1
ATOM 787 C CA . SER A 1 100 ? 1.432 4.157 -12.538 1.00 94.44 100 SER A CA 1
ATOM 788 C C . SER A 1 100 ? 1.311 3.739 -14.002 1.00 94.44 100 SER A C 1
ATOM 790 O O . SER A 1 100 ? 1.751 2.658 -14.386 1.00 94.44 100 SER A O 1
ATOM 792 N N . ILE A 1 101 ? 0.822 4.646 -14.851 1.00 94.12 101 ILE A N 1
ATOM 793 C CA . ILE A 1 101 ? 0.848 4.469 -16.313 1.00 94.12 101 ILE A CA 1
ATOM 794 C C . ILE A 1 101 ? 2.277 4.503 -16.884 1.00 94.12 101 ILE A C 1
ATOM 796 O O . ILE A 1 101 ? 2.514 4.071 -18.010 1.00 94.12 101 ILE A O 1
ATOM 800 N N . LYS A 1 102 ? 3.239 5.048 -16.127 1.00 93.62 102 LYS A N 1
ATOM 801 C CA . LYS A 1 102 ? 4.654 5.109 -16.504 1.00 93.62 102 LYS A CA 1
ATOM 802 C C . LYS A 1 102 ? 5.414 3.979 -15.822 1.00 93.62 102 LYS A C 1
ATOM 804 O O . LYS A 1 102 ? 5.247 3.748 -14.628 1.00 93.62 102 LYS A O 1
ATOM 809 N N . LYS A 1 103 ? 6.307 3.332 -16.571 1.00 90.56 103 LYS A N 1
ATOM 810 C CA . LYS A 1 103 ? 7.194 2.279 -16.065 1.00 90.56 103 LYS A CA 1
ATOM 811 C C . LYS A 1 103 ? 8.577 2.844 -15.750 1.00 90.56 103 LYS A C 1
ATOM 813 O O . LYS A 1 103 ? 9.074 3.708 -16.474 1.00 90.56 103 LYS A O 1
ATOM 818 N N . ALA A 1 104 ? 9.195 2.343 -14.684 1.00 90.88 104 ALA A N 1
ATOM 819 C CA . ALA A 1 104 ? 10.586 2.650 -14.372 1.00 90.88 104 ALA A CA 1
ATOM 820 C C . ALA A 1 104 ? 11.514 2.096 -15.467 1.00 90.88 104 ALA A C 1
ATOM 822 O O . ALA A 1 104 ? 11.278 1.012 -16.006 1.00 90.88 104 ALA A O 1
ATOM 823 N N . ARG A 1 105 ? 12.574 2.841 -15.800 1.00 91.38 105 ARG A N 1
ATOM 824 C CA . ARG A 1 105 ? 13.587 2.416 -16.771 1.00 91.38 105 ARG A CA 1
ATOM 825 C C . ARG A 1 105 ? 14.754 1.769 -16.037 1.00 91.38 105 ARG A C 1
ATOM 827 O O . ARG A 1 105 ? 15.479 2.447 -15.317 1.00 91.38 105 ARG A O 1
ATOM 834 N N . TRP A 1 106 ? 14.954 0.481 -16.279 1.00 89.06 106 TRP A N 1
ATOM 835 C CA . TRP A 1 106 ? 16.090 -0.269 -15.755 1.00 89.06 106 TRP A CA 1
ATOM 836 C C . TRP A 1 106 ? 17.309 -0.096 -16.660 1.00 89.06 106 TRP A C 1
ATOM 838 O O . TRP A 1 106 ? 17.195 -0.164 -17.885 1.00 89.06 106 TRP A O 1
ATOM 848 N N . VAL A 1 107 ? 18.476 0.120 -16.056 1.00 91.06 107 VAL A N 1
ATOM 849 C CA . VAL A 1 107 ? 19.769 0.074 -16.745 1.00 91.06 107 VAL A CA 1
ATOM 850 C C . VAL A 1 107 ? 20.522 -1.124 -16.189 1.00 91.06 107 VAL A C 1
ATOM 852 O O . VAL A 1 107 ? 20.855 -1.152 -15.009 1.00 91.06 107 VAL A O 1
ATOM 855 N N . ILE A 1 108 ? 20.748 -2.125 -17.036 1.00 91.38 108 ILE A N 1
ATOM 856 C CA . ILE A 1 108 ? 21.502 -3.325 -16.674 1.00 91.38 108 ILE A CA 1
ATOM 857 C C . ILE A 1 108 ? 22.933 -3.104 -17.148 1.00 91.38 108 ILE A C 1
ATOM 859 O O . ILE A 1 108 ? 23.183 -3.029 -18.353 1.00 91.38 108 ILE A O 1
ATOM 863 N N . VAL A 1 109 ? 23.853 -2.960 -16.199 1.00 87.19 109 VAL A N 1
ATOM 864 C CA . VAL A 1 109 ? 25.287 -2.919 -16.490 1.00 87.19 109 VAL A CA 1
ATOM 865 C C . VAL A 1 109 ? 25.765 -4.364 -16.602 1.00 87.19 109 VAL A C 1
ATOM 867 O O . VAL A 1 109 ? 25.480 -5.170 -15.717 1.00 87.19 109 VAL A O 1
ATOM 870 N N . LYS A 1 110 ? 26.401 -4.692 -17.728 1.00 71.62 110 LYS A N 1
ATOM 871 C CA . LYS A 1 110 ? 27.037 -5.992 -17.958 1.00 71.62 110 LYS A CA 1
ATOM 872 C C . LYS A 1 110 ? 28.457 -5.992 -17.420 1.00 71.62 110 LYS A C 1
ATOM 874 O O . LYS A 1 110 ? 29.107 -4.931 -17.549 1.00 71.62 110 LYS A O 1
#

Ra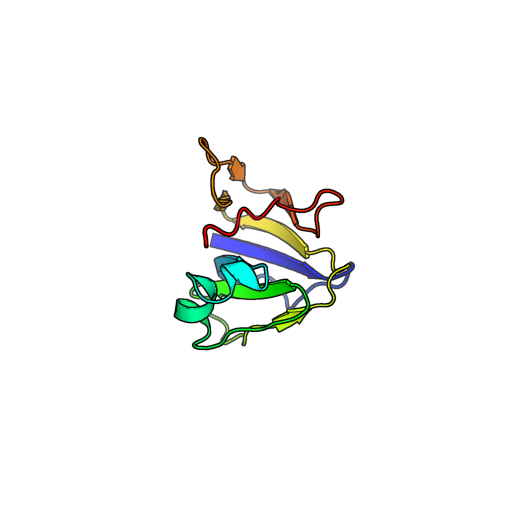dius of gyration: 14.32 Å; chains: 1; bounding box: 42×28×35 Å

Organism: NCBI:txid1802708

Foldseek 3Di:
DWKWKDKPNHTDDDIWDALAKDKDDQVCCPPPVCVQQVDGDDAAIKIGTHGIPDPDHIDGHHQAMKMKMAAQDDWHWDDDPPDPDIDTRDHRDMDIDHHDPDDDDDDDDD